Protein AF-A0A1J1C469-F1 (afdb_monomer)

Nearest PDB structures (foldseek):
  5d0b-assembly2_B  TM=7.540E-01  e=5.804E-02  Bacillus subtilis subsp. subtilis str. 168
  5t8y-assembly2_B  TM=7.401E-01  e=1.536E-01  Bacillus subtilis subsp. subtilis str. 168
  7cun-assembly1_G  TM=7.150E-01  e=1.076E+00  Homo sapiens
  8rbz-assembly1_g  TM=7.100E-01  e=1.540E+00  Homo sapiens
  7t3u-assembly1_D  TM=3.433E-01  e=5.003E+00  Homo sapiens

Secondary structure (DSSP, 8-state):
----------PPP-HHHHHHHHHHHHTSS-HHHHHHHHHHHHHHGGG---GGGHHHHHHHHHH---HHHHHHHHHHHHHHT-HHHHHHHHHHGGG---HHHHHHHHHHHHHTTPPPTT-

Foldseek 3Di:
DDDPPPPVPPPDPPQAVVLVVLLVQLPDPDPVSVLVSLVVCLVCLVPHPNLSNLVSLLVQLVPDPDPVSVLSSLSSNLSSLDPVSLVVLLVCLVVDPPPVSSVSSCVSCVVSVHDRPPD

pLDDT: mean 88.48, std 14.54, range [36.03, 97.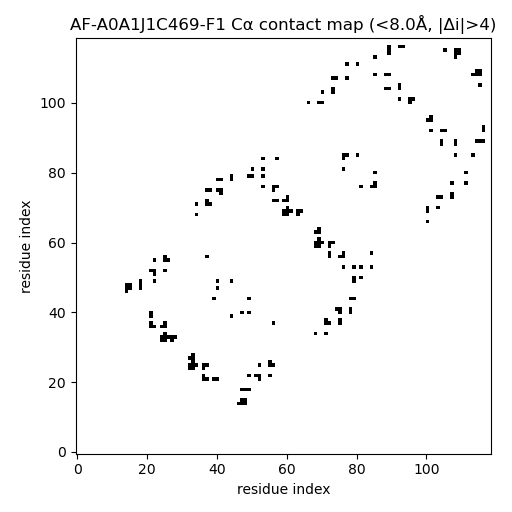94]

Organism: NCBI:txid880073

Solvent-accessible surface area (backbone atoms only — not comparable to full-atom values): 6975 Å² total; per-residue (Å²): 138,84,83,79,78,80,72,80,71,79,71,71,82,60,41,67,63,50,35,54,51,35,42,54,33,40,70,43,90,46,63,69,46,27,53,53,30,44,53,50,45,60,75,42,39,96,70,39,79,49,75,83,34,50,63,46,39,50,48,44,37,72,67,46,87,48,67,68,58,23,50,50,25,51,56,31,49,52,63,63,61,46,70,67,61,50,52,49,48,53,69,44,45,84,74,49,79,52,68,68,60,34,52,50,50,45,51,48,35,48,76,73,72,42,82,56,87,94,114

Sequence (119 aa):
MFAFGFAGDRARPNWDSFGKQLVIALNTPNTGLQVSAM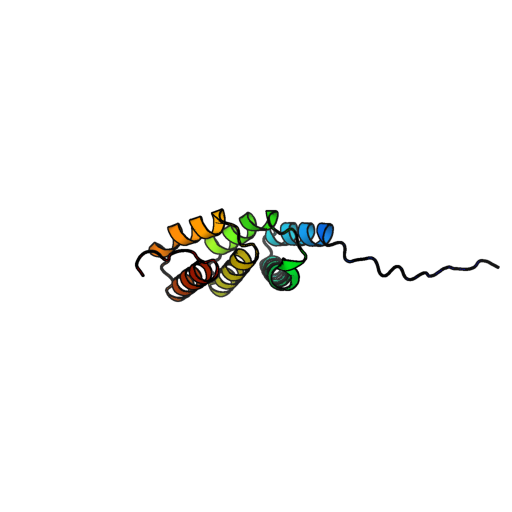QRIIQYADSLDIYGARYAVMDIFLKSENAHIRRLALVTLNKINSRFDLGYLQLHYPYEKDTMIKKHIAAVLLDAGWNVPGQ

Mean predicted aligned error: 6.61 Å

Structure (mmCIF, N/CA/C/O backbone):
data_AF-A0A1J1C469-F1
#
_entry.id   AF-A0A1J1C469-F1
#
loop_
_atom_site.group_PDB
_atom_site.id
_atom_site.type_symbol
_atom_site.label_atom_id
_atom_site.label_alt_id
_atom_site.label_comp_id
_atom_site.label_asym_id
_atom_site.label_entity_id
_atom_site.label_seq_id
_atom_site.pdbx_PDB_ins_code
_atom_site.Cartn_x
_atom_site.Cartn_y
_atom_site.Cartn_z
_atom_site.occupancy
_atom_site.B_iso_or_equiv
_atom_site.auth_seq_id
_atom_site.auth_comp_id
_atom_site.auth_asym_id
_atom_site.auth_atom_id
_atom_site.pdbx_PDB_model_num
ATOM 1 N N . MET A 1 1 ? 22.762 -4.080 -53.225 1.00 36.03 1 MET A N 1
ATOM 2 C CA . MET A 1 1 ? 21.399 -4.381 -52.742 1.00 36.03 1 MET A CA 1
ATOM 3 C C . MET A 1 1 ? 21.514 -4.630 -51.244 1.00 36.03 1 MET A C 1
ATOM 5 O O . MET A 1 1 ? 21.983 -5.688 -50.854 1.00 36.03 1 MET A O 1
ATOM 9 N N . PHE A 1 2 ? 21.252 -3.616 -50.417 1.00 37.94 2 PHE A N 1
ATOM 10 C CA . PHE A 1 2 ? 21.351 -3.733 -48.959 1.00 37.94 2 PHE A CA 1
ATOM 11 C C . PHE A 1 2 ? 19.994 -4.182 -48.419 1.00 37.94 2 PHE A C 1
ATOM 13 O O . PHE A 1 2 ? 19.009 -3.455 -48.536 1.00 37.94 2 PHE A O 1
ATOM 20 N N . ALA A 1 3 ? 19.931 -5.398 -47.883 1.00 41.84 3 ALA A N 1
ATOM 21 C CA . ALA A 1 3 ? 18.749 -5.889 -47.195 1.00 41.84 3 ALA A CA 1
ATOM 22 C C . ALA A 1 3 ? 18.673 -5.222 -45.813 1.00 41.84 3 ALA A C 1
ATOM 24 O O . ALA A 1 3 ? 19.412 -5.580 -44.898 1.00 41.84 3 ALA A O 1
ATOM 25 N N . PHE A 1 4 ? 17.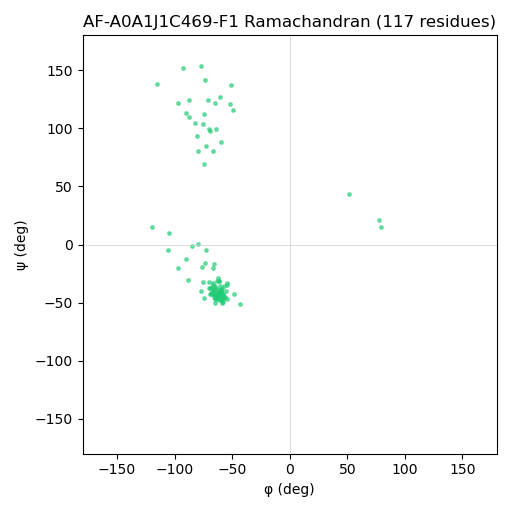787 -4.236 -45.671 1.00 48.12 4 PHE A N 1
ATOM 26 C CA . PHE A 1 4 ? 17.344 -3.747 -44.369 1.00 48.12 4 PHE A CA 1
ATOM 27 C C . PHE A 1 4 ? 16.496 -4.837 -43.711 1.00 48.12 4 PHE A C 1
ATOM 29 O O . PHE A 1 4 ? 15.311 -4.989 -44.003 1.00 48.12 4 PHE A O 1
ATOM 36 N N . GLY A 1 5 ? 17.112 -5.613 -42.824 1.00 38.94 5 GLY A N 1
ATOM 37 C CA . GLY A 1 5 ? 16.390 -6.473 -41.901 1.00 38.94 5 GLY A CA 1
ATOM 38 C C . GLY A 1 5 ? 15.729 -5.626 -40.818 1.00 38.94 5 GLY A C 1
ATOM 39 O O . GLY A 1 5 ? 16.281 -5.486 -39.734 1.00 38.94 5 GLY A O 1
ATOM 40 N N . PHE A 1 6 ? 14.538 -5.084 -41.081 1.00 51.06 6 PHE A N 1
ATOM 41 C CA . PHE A 1 6 ? 13.617 -4.694 -40.011 1.00 51.06 6 PHE A CA 1
ATOM 42 C C . PHE A 1 6 ? 13.003 -5.967 -39.421 1.00 51.06 6 PHE A C 1
ATOM 44 O O . PHE A 1 6 ? 11.826 -6.272 -39.608 1.00 51.06 6 PHE A O 1
ATOM 51 N N . ALA A 1 7 ? 13.827 -6.746 -38.722 1.00 47.44 7 ALA A N 1
ATOM 52 C CA . ALA A 1 7 ? 13.314 -7.692 -37.753 1.00 47.44 7 ALA A CA 1
ATOM 53 C C . ALA A 1 7 ? 12.788 -6.844 -36.595 1.00 47.44 7 ALA A C 1
ATOM 55 O O . ALA A 1 7 ? 13.556 -6.313 -35.797 1.00 47.44 7 ALA A O 1
ATOM 56 N N . GLY A 1 8 ? 11.470 -6.642 -36.579 1.00 48.38 8 GLY A N 1
ATOM 57 C CA . GLY A 1 8 ? 10.753 -6.086 -35.445 1.00 48.38 8 GLY A CA 1
ATOM 58 C C . GLY A 1 8 ? 10.971 -6.991 -34.245 1.00 48.38 8 GLY A C 1
ATOM 59 O O . GLY A 1 8 ? 10.201 -7.921 -34.007 1.00 48.38 8 GLY A O 1
ATOM 60 N N . ASP A 1 9 ? 12.044 -6.721 -33.515 1.00 46.56 9 ASP A N 1
ATOM 61 C CA . ASP A 1 9 ? 12.277 -7.269 -32.200 1.00 46.56 9 ASP A CA 1
ATOM 62 C C . ASP A 1 9 ? 11.154 -6.695 -31.336 1.00 46.56 9 ASP A C 1
ATOM 64 O O . ASP A 1 9 ? 11.159 -5.517 -30.967 1.00 46.56 9 ASP A O 1
ATOM 68 N N . ARG A 1 10 ? 10.097 -7.481 -31.099 1.00 57.44 10 ARG A N 1
ATOM 69 C CA . ARG A 1 10 ? 9.123 -7.163 -30.052 1.00 57.44 10 ARG A CA 1
ATOM 70 C C . ARG A 1 10 ? 9.889 -7.311 -28.748 1.00 57.44 10 ARG A C 1
ATOM 72 O O . ARG A 1 10 ? 9.852 -8.376 -28.133 1.00 57.44 10 ARG A O 1
ATOM 79 N N . ALA A 1 11 ? 10.654 -6.275 -28.406 1.00 62.25 11 ALA A N 1
ATOM 80 C CA . ALA A 1 11 ? 11.505 -6.235 -27.238 1.00 62.25 11 ALA A CA 1
ATOM 81 C C . ALA A 1 11 ? 10.650 -6.679 -26.057 1.00 62.25 11 ALA A C 1
ATOM 83 O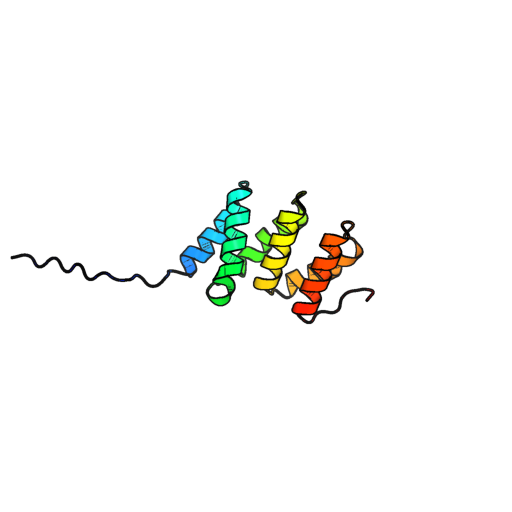 O . ALA A 1 11 ? 9.618 -6.070 -25.757 1.00 62.25 11 ALA A O 1
ATOM 84 N N . ARG A 1 12 ? 11.023 -7.812 -25.454 1.00 66.50 12 ARG A N 1
ATOM 85 C CA . ARG A 1 12 ? 10.326 -8.324 -24.276 1.00 66.50 12 ARG A CA 1
ATOM 86 C C . ARG A 1 12 ? 10.240 -7.180 -23.262 1.00 66.50 12 ARG A C 1
ATOM 88 O O . ARG A 1 12 ? 11.230 -6.457 -23.118 1.00 66.50 12 ARG A O 1
ATOM 95 N N . PRO A 1 13 ? 9.095 -6.987 -22.586 1.00 74.31 13 PRO A N 1
ATOM 96 C CA . PRO A 1 13 ? 8.965 -5.914 -21.615 1.00 74.31 13 PRO A CA 1
ATOM 97 C C . PRO A 1 13 ? 10.121 -5.976 -20.613 1.00 74.31 13 PRO A C 1
ATOM 99 O O . PRO A 1 13 ? 10.330 -6.996 -19.954 1.00 74.31 13 PRO A O 1
ATOM 102 N N . ASN A 1 14 ? 10.908 -4.901 -20.536 1.00 87.00 14 ASN A N 1
ATOM 103 C CA . ASN A 1 14 ? 11.993 -4.794 -19.569 1.00 87.00 14 ASN A CA 1
ATOM 104 C C . ASN A 1 14 ? 11.396 -4.414 -18.209 1.00 87.00 14 ASN A C 1
ATOM 106 O O . ASN A 1 14 ? 11.360 -3.242 -17.825 1.00 87.00 14 ASN A O 1
ATOM 110 N N . TRP A 1 15 ? 10.875 -5.426 -17.515 1.00 88.44 15 TRP A N 1
ATOM 111 C CA . TRP A 1 15 ? 10.184 -5.277 -16.236 1.00 88.44 15 TRP A CA 1
ATOM 112 C C . TRP A 1 15 ? 11.074 -4.700 -15.133 1.00 88.44 15 TRP A C 1
ATOM 114 O O . TRP A 1 15 ? 10.582 -3.935 -14.309 1.00 88.44 15 TRP A O 1
ATOM 124 N N . ASP A 1 16 ? 12.380 -4.979 -15.160 1.00 87.50 16 ASP A N 1
ATOM 125 C CA . ASP A 1 16 ? 13.348 -4.415 -14.212 1.00 87.50 16 ASP A CA 1
ATOM 126 C C . ASP A 1 16 ? 13.475 -2.892 -14.378 1.00 87.50 16 ASP A C 1
ATOM 128 O O . ASP A 1 16 ? 13.314 -2.125 -13.426 1.00 87.50 16 ASP A O 1
ATOM 132 N N . SER A 1 17 ? 13.689 -2.424 -15.611 1.00 88.94 17 SER A N 1
ATOM 133 C CA . SER A 1 17 ? 13.773 -0.982 -15.882 1.00 88.94 17 SER A CA 1
ATOM 134 C C . SER A 1 17 ? 12.452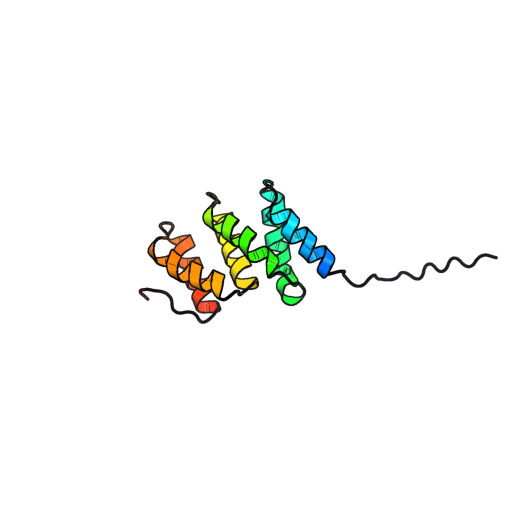 -0.271 -15.606 1.00 88.94 17 SER A C 1
ATOM 136 O O . SER A 1 17 ? 12.449 0.843 -15.082 1.00 88.94 17 SER A O 1
ATOM 138 N N . PHE A 1 18 ? 11.328 -0.920 -15.913 1.00 90.56 18 PHE A N 1
ATOM 139 C CA . PHE A 1 18 ? 10.008 -0.383 -15.607 1.00 90.56 18 PHE A CA 1
ATOM 140 C C . PHE A 1 18 ? 9.782 -0.270 -14.091 1.00 90.56 18 PHE A C 1
ATOM 142 O O . PHE A 1 18 ? 9.413 0.802 -13.617 1.00 90.56 18 PHE A O 1
ATOM 149 N N . GLY A 1 19 ? 10.094 -1.311 -13.313 1.00 89.50 19 GLY A N 1
ATOM 150 C CA . GLY A 1 19 ? 10.012 -1.286 -11.849 1.00 89.50 19 GLY A CA 1
ATOM 151 C C . GLY A 1 19 ? 10.849 -0.163 -11.229 1.00 89.50 19 GLY A C 1
ATOM 152 O O . GLY A 1 19 ? 10.342 0.614 -10.418 1.00 89.50 19 GLY A O 1
ATOM 153 N N . LYS A 1 20 ? 12.096 0.015 -11.687 1.00 91.00 20 LYS A N 1
ATOM 154 C CA . LYS A 1 20 ? 12.971 1.121 -11.251 1.00 91.00 20 LYS A CA 1
ATOM 155 C C . LYS A 1 20 ? 12.353 2.494 -11.517 1.00 91.00 20 LYS A C 1
ATOM 157 O O . LYS A 1 20 ? 12.388 3.359 -10.644 1.00 91.00 20 LYS A O 1
ATOM 162 N N . GLN A 1 21 ? 11.750 2.695 -12.688 1.00 92.06 21 GLN A N 1
ATOM 163 C CA . GLN A 1 21 ? 11.073 3.955 -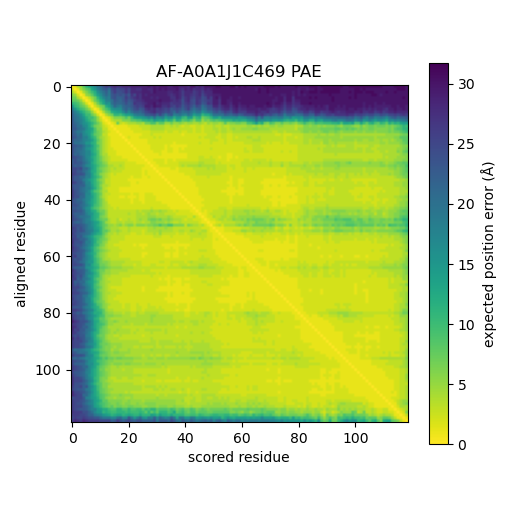13.017 1.00 92.06 21 GLN A CA 1
ATOM 164 C C . GLN A 1 21 ? 9.850 4.211 -12.130 1.00 92.06 21 GLN A C 1
ATOM 166 O O . GLN A 1 21 ? 9.615 5.356 -11.748 1.00 92.06 21 GLN A O 1
ATOM 171 N N . LEU A 1 22 ? 9.105 3.169 -11.747 1.00 94.00 22 LEU A N 1
ATOM 172 C CA . LEU A 1 22 ? 7.993 3.308 -10.803 1.00 94.00 22 LEU A CA 1
ATOM 173 C C . LEU A 1 22 ? 8.483 3.743 -9.419 1.00 94.00 22 LEU A C 1
ATOM 175 O O . LEU A 1 22 ? 7.900 4.650 -8.828 1.00 94.00 22 LEU A O 1
ATOM 179 N N . VAL A 1 23 ? 9.582 3.163 -8.925 1.00 93.19 23 VAL A N 1
ATOM 180 C CA . VAL A 1 23 ? 10.198 3.585 -7.654 1.00 93.19 23 VAL A CA 1
ATOM 181 C C . VAL A 1 23 ? 10.638 5.047 -7.729 1.00 93.19 23 VAL A C 1
ATOM 183 O O . VAL A 1 23 ? 10.351 5.818 -6.815 1.00 93.19 23 VAL A O 1
ATOM 186 N N . ILE A 1 24 ? 11.279 5.461 -8.825 1.00 93.50 24 ILE A N 1
ATOM 187 C CA . ILE A 1 24 ? 11.667 6.863 -9.033 1.00 93.50 24 ILE A CA 1
ATOM 188 C C . ILE A 1 24 ? 10.429 7.769 -9.005 1.00 93.50 24 ILE A C 1
ATOM 190 O O . ILE A 1 24 ? 10.423 8.759 -8.278 1.00 93.50 24 ILE A O 1
ATOM 194 N N . ALA A 1 25 ? 9.365 7.412 -9.732 1.00 95.50 25 ALA A N 1
ATOM 195 C CA . ALA A 1 25 ? 8.129 8.190 -9.799 1.00 95.50 25 ALA A CA 1
ATOM 196 C C . ALA A 1 25 ? 7.456 8.364 -8.425 1.00 95.50 25 ALA A C 1
ATOM 198 O O . ALA A 1 25 ? 7.005 9.464 -8.099 1.00 95.50 25 ALA A O 1
ATOM 199 N N . LEU A 1 26 ? 7.438 7.312 -7.598 1.00 96.12 26 LEU A N 1
ATOM 200 C CA . LEU A 1 26 ? 6.882 7.355 -6.240 1.00 96.12 26 LEU A CA 1
ATOM 201 C C . LEU A 1 26 ? 7.632 8.318 -5.310 1.00 96.12 26 LEU A C 1
ATOM 203 O O . LEU A 1 26 ? 7.021 8.921 -4.431 1.00 96.12 26 LEU A O 1
ATOM 207 N N . ASN A 1 27 ? 8.937 8.490 -5.517 1.00 94.00 27 ASN A N 1
ATOM 208 C CA . ASN A 1 27 ? 9.771 9.387 -4.714 1.00 94.00 27 ASN A CA 1
ATOM 209 C C . ASN A 1 27 ? 9.738 10.849 -5.193 1.00 94.00 27 ASN A C 1
ATOM 211 O O . ASN A 1 27 ? 10.372 11.711 -4.588 1.00 94.00 27 ASN A O 1
ATOM 215 N N . THR A 1 28 ? 9.013 11.157 -6.271 1.00 94.44 28 THR A N 1
ATOM 216 C CA . THR A 1 28 ? 8.840 12.547 -6.713 1.00 94.44 28 THR A CA 1
ATOM 217 C C . THR A 1 28 ? 7.813 13.279 -5.844 1.00 94.44 28 THR A C 1
ATOM 219 O O . THR A 1 28 ? 6.881 12.652 -5.344 1.00 94.44 28 THR A O 1
ATOM 222 N N . PRO A 1 29 ? 7.890 14.617 -5.717 1.00 92.25 29 PRO A N 1
ATOM 223 C CA . PRO A 1 29 ? 6.838 15.401 -5.065 1.00 92.25 29 PRO A CA 1
ATOM 224 C C . PRO A 1 29 ? 5.561 15.519 -5.919 1.00 92.25 29 PRO A C 1
ATOM 226 O O . PRO A 1 29 ? 4.575 16.112 -5.485 1.00 92.25 29 PRO A O 1
ATOM 229 N N . ASN A 1 30 ? 5.562 15.001 -7.153 1.00 96.12 30 ASN A N 1
ATOM 230 C CA . ASN A 1 30 ? 4.424 15.103 -8.053 1.00 96.12 30 ASN A CA 1
ATOM 231 C C . ASN A 1 30 ? 3.394 14.013 -7.731 1.00 96.12 30 ASN A C 1
ATOM 233 O O . ASN A 1 30 ? 3.539 12.854 -8.120 1.00 96.12 30 ASN A O 1
ATOM 237 N N . THR A 1 31 ? 2.302 14.416 -7.088 1.00 95.19 31 THR A N 1
ATOM 238 C CA . THR A 1 31 ? 1.211 13.517 -6.703 1.00 95.19 31 THR A CA 1
ATOM 239 C C . THR A 1 31 ? 0.602 12.759 -7.885 1.00 95.19 31 THR A C 1
ATOM 241 O O . THR A 1 31 ? 0.247 11.591 -7.748 1.00 95.19 31 THR A O 1
ATOM 244 N N . GLY A 1 32 ? 0.509 13.374 -9.067 1.00 96.69 32 GLY A N 1
ATOM 245 C CA . GLY A 1 32 ? 0.000 12.706 -10.268 1.00 96.69 32 GLY A CA 1
ATOM 246 C C . GLY A 1 32 ? 0.896 11.549 -10.722 1.00 96.69 32 GLY A C 1
ATOM 247 O O . GLY A 1 32 ? 0.392 10.484 -11.090 1.00 96.69 32 GLY A O 1
ATOM 248 N N . LEU A 1 33 ? 2.220 11.725 -10.637 1.00 96.38 33 LEU A N 1
ATOM 249 C CA . LEU A 1 33 ? 3.188 10.663 -10.927 1.00 96.38 33 LEU A CA 1
ATOM 250 C C . LEU A 1 33 ? 3.124 9.551 -9.882 1.00 96.38 33 LEU A C 1
ATOM 252 O O . LEU A 1 33 ? 3.107 8.380 -10.253 1.00 96.38 33 LEU A O 1
ATOM 256 N N . GLN A 1 34 ? 3.013 9.901 -8.600 1.00 97.75 34 GLN A N 1
ATOM 257 C CA . GLN A 1 34 ? 2.860 8.926 -7.517 1.00 97.75 34 GLN A CA 1
ATOM 258 C C . GLN A 1 34 ? 1.598 8.071 -7.696 1.0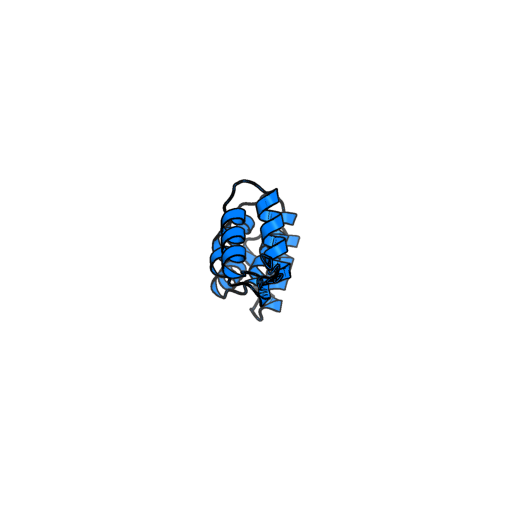0 97.75 34 GLN A C 1
ATOM 260 O O . GLN A 1 34 ? 1.660 6.844 -7.627 1.00 97.75 34 GLN A O 1
ATOM 265 N N . VAL A 1 35 ? 0.456 8.705 -7.981 1.00 97.81 35 VAL A N 1
ATOM 266 C CA . VAL A 1 35 ? -0.823 8.019 -8.228 1.00 97.81 35 VAL A CA 1
ATOM 267 C C . VAL A 1 35 ? -0.723 7.096 -9.438 1.00 97.81 35 VAL A C 1
ATOM 269 O O . VAL A 1 35 ? -1.095 5.925 -9.348 1.00 97.81 35 VAL A O 1
ATOM 272 N N . SER A 1 36 ? -0.175 7.593 -10.548 1.00 97.75 36 SER A N 1
ATOM 273 C CA . SER A 1 36 ? 0.014 6.790 -11.759 1.00 97.75 36 SER A CA 1
ATOM 274 C C . SER A 1 36 ? 0.937 5.597 -11.497 1.00 97.75 36 SER A C 1
ATOM 276 O O . SER A 1 36 ? 0.651 4.488 -11.942 1.00 97.75 36 SER A O 1
ATOM 278 N N . ALA A 1 37 ? 2.014 5.792 -10.732 1.00 97.06 37 ALA A N 1
ATOM 279 C CA . ALA A 1 37 ? 2.940 4.723 -10.381 1.00 97.06 37 ALA A CA 1
ATOM 280 C C . ALA A 1 37 ? 2.264 3.642 -9.525 1.00 97.06 37 ALA A C 1
ATOM 282 O O . ALA A 1 37 ? 2.354 2.465 -9.863 1.00 97.06 37 ALA A O 1
ATOM 283 N N . MET A 1 38 ? 1.514 4.023 -8.485 1.00 97.94 38 MET A N 1
ATOM 284 C CA . MET A 1 38 ? 0.747 3.077 -7.661 1.00 97.94 38 MET A CA 1
ATOM 285 C C . MET A 1 38 ? -0.264 2.270 -8.486 1.00 97.94 38 MET A C 1
ATOM 287 O O . MET A 1 38 ? -0.349 1.052 -8.343 1.00 97.94 38 MET A O 1
ATOM 291 N N . GLN A 1 39 ? -0.984 2.911 -9.411 1.00 97.62 39 GLN A N 1
ATOM 292 C CA . GLN A 1 39 ? -1.912 2.214 -10.310 1.00 97.62 39 GLN A CA 1
ATOM 293 C C . GLN A 1 39 ? -1.200 1.185 -11.199 1.00 97.62 39 GLN A C 1
ATOM 295 O O . GLN A 1 39 ? -1.703 0.077 -11.377 1.00 97.62 39 GLN A O 1
ATOM 300 N N . ARG A 1 40 ? -0.019 1.524 -11.733 1.00 96.50 40 ARG A N 1
ATOM 301 C CA . ARG A 1 40 ? 0.797 0.596 -12.533 1.00 96.50 40 ARG A CA 1
ATOM 302 C C . ARG A 1 40 ? 1.326 -0.565 -11.702 1.00 96.50 40 ARG A C 1
ATOM 304 O O . ARG A 1 40 ? 1.310 -1.689 -12.192 1.00 96.50 40 ARG A O 1
ATOM 311 N N . ILE A 1 41 ? 1.734 -0.314 -10.459 1.00 95.62 41 ILE A N 1
ATOM 312 C CA . ILE A 1 41 ? 2.123 -1.375 -9.525 1.00 95.62 41 ILE A CA 1
ATOM 313 C C . ILE A 1 41 ? 0.952 -2.332 -9.312 1.00 95.62 41 ILE A C 1
ATOM 315 O O . ILE A 1 41 ? 1.118 -3.530 -9.489 1.00 95.62 41 ILE A O 1
ATOM 319 N N . ILE A 1 42 ? -0.244 -1.820 -9.008 1.00 95.19 42 ILE A N 1
ATOM 320 C CA . ILE A 1 42 ? -1.430 -2.664 -8.802 1.00 95.19 42 ILE A CA 1
ATOM 321 C C . ILE A 1 42 ? -1.757 -3.484 -10.055 1.00 95.19 42 ILE A C 1
ATOM 323 O O . ILE A 1 42 ? -2.106 -4.657 -9.941 1.00 95.19 42 ILE A O 1
ATOM 327 N N . GLN A 1 43 ? -1.645 -2.872 -11.236 1.00 95.25 43 GLN A N 1
ATOM 328 C CA . GLN A 1 43 ? -1.962 -3.508 -12.513 1.00 95.25 43 GLN A CA 1
ATOM 329 C C . GLN A 1 43 ? -0.988 -4.638 -12.878 1.00 95.25 43 GLN A C 1
ATOM 331 O O . GLN A 1 43 ? -1.412 -5.626 -13.471 1.00 95.25 43 GLN A O 1
ATOM 336 N N . TYR A 1 44 ? 0.299 -4.483 -12.560 1.00 94.19 44 TYR A N 1
ATOM 337 C CA . TYR A 1 44 ? 1.363 -5.374 -13.035 1.00 94.19 44 TYR A CA 1
ATOM 338 C C . TYR A 1 44 ? 2.125 -6.082 -11.910 1.00 94.19 44 TYR A C 1
ATOM 340 O O . TYR A 1 44 ? 3.196 -6.620 -12.173 1.00 94.19 44 TYR A O 1
ATOM 348 N N . ALA A 1 45 ? 1.602 -6.095 -10.680 1.00 89.81 45 ALA A N 1
ATOM 349 C CA . ALA A 1 45 ? 2.306 -6.587 -9.491 1.00 89.81 45 ALA A CA 1
ATOM 350 C C . ALA A 1 45 ? 2.964 -7.962 -9.700 1.00 89.81 45 ALA A C 1
ATOM 352 O O . ALA A 1 45 ? 4.132 -8.129 -9.367 1.00 89.81 45 ALA A O 1
ATOM 353 N N . ASP A 1 46 ? 2.265 -8.897 -10.349 1.00 89.19 46 ASP A N 1
ATOM 354 C CA . ASP A 1 46 ? 2.739 -10.271 -10.577 1.00 89.19 46 ASP A CA 1
ATOM 355 C C . ASP A 1 46 ? 3.968 -10.361 -11.503 1.00 89.19 46 ASP A C 1
ATOM 357 O O . ASP A 1 46 ? 4.638 -11.389 -11.560 1.00 89.19 46 ASP A O 1
ATOM 361 N N . SER A 1 47 ? 4.257 -9.301 -12.264 1.00 88.06 47 SER A N 1
ATOM 362 C CA . SER A 1 47 ? 5.379 -9.229 -13.211 1.00 88.06 47 SER A CA 1
ATOM 363 C C . SER A 1 47 ? 6.534 -8.350 -12.725 1.00 88.06 47 SER A C 1
ATOM 365 O O . SER A 1 47 ? 7.547 -8.258 -13.419 1.00 88.06 47 SER A O 1
ATOM 367 N N . LEU A 1 48 ? 6.396 -7.675 -11.579 1.00 86.38 48 LEU A N 1
ATOM 368 C CA . LEU A 1 48 ? 7.364 -6.684 -11.111 1.00 86.38 48 LEU A CA 1
ATOM 369 C C . LEU A 1 48 ? 8.059 -7.113 -9.822 1.00 86.38 48 LEU A C 1
ATOM 371 O O . LEU A 1 48 ? 7.413 -7.520 -8.861 1.00 86.38 48 LEU A O 1
ATOM 375 N N . ASP A 1 49 ? 9.368 -6.873 -9.749 1.00 85.19 49 ASP A N 1
ATOM 376 C CA . ASP A 1 49 ? 10.047 -6.763 -8.459 1.00 85.19 49 ASP A CA 1
ATOM 377 C C . ASP A 1 49 ? 9.821 -5.354 -7.889 1.00 85.19 49 ASP A C 1
ATOM 379 O O . ASP A 1 49 ? 10.504 -4.385 -8.223 1.00 85.19 49 ASP A O 1
ATOM 383 N N . ILE A 1 50 ? 8.778 -5.235 -7.069 1.00 84.19 50 ILE A N 1
ATOM 384 C CA . ILE A 1 50 ? 8.315 -3.980 -6.453 1.00 84.19 50 ILE A CA 1
ATOM 385 C C . ILE A 1 50 ? 8.674 -3.885 -4.975 1.00 84.19 50 ILE A C 1
ATOM 387 O O . ILE A 1 50 ? 8.221 -2.961 -4.296 1.00 84.19 50 ILE A O 1
ATOM 391 N N . TYR A 1 51 ? 9.507 -4.792 -4.455 1.00 87.00 51 TYR A N 1
ATOM 392 C CA . TYR A 1 51 ? 9.836 -4.783 -3.032 1.00 87.00 51 TYR A CA 1
ATOM 393 C C . TYR A 1 51 ? 10.504 -3.467 -2.612 1.00 87.00 51 TYR A C 1
ATOM 395 O O . TYR A 1 51 ? 10.206 -2.937 -1.545 1.00 87.00 51 TYR A O 1
ATOM 403 N N . GLY A 1 52 ? 11.325 -2.867 -3.481 1.00 86.00 52 GLY A N 1
ATOM 404 C CA . GLY A 1 52 ? 11.945 -1.559 -3.238 1.00 86.00 52 GLY A CA 1
ATOM 405 C C . GLY A 1 52 ? 10.965 -0.376 -3.179 1.00 86.00 52 GLY A C 1
ATOM 406 O O . GLY A 1 52 ? 11.290 0.656 -2.596 1.00 86.00 52 GLY A O 1
ATOM 407 N N . ALA A 1 53 ? 9.753 -0.509 -3.730 1.00 90.38 53 ALA A N 1
ATOM 408 C CA . ALA A 1 53 ? 8.750 0.559 -3.740 1.00 90.38 53 ALA A CA 1
ATOM 409 C C . ALA A 1 53 ? 8.048 0.742 -2.384 1.00 90.38 53 ALA A C 1
ATOM 411 O O . ALA A 1 53 ? 7.470 1.800 -2.125 1.00 90.38 53 ALA A O 1
ATOM 412 N N . ARG A 1 54 ? 8.102 -0.267 -1.505 1.00 93.56 54 ARG A N 1
ATOM 413 C CA . ARG A 1 54 ? 7.302 -0.326 -0.273 1.00 93.56 54 ARG A CA 1
ATOM 414 C C . ARG A 1 54 ? 7.455 0.880 0.645 1.00 93.56 54 ARG A C 1
ATOM 416 O O . ARG A 1 54 ? 6.463 1.367 1.175 1.00 93.56 54 ARG A O 1
ATOM 423 N N . TYR A 1 55 ? 8.676 1.393 0.798 1.00 94.44 55 TYR A N 1
ATOM 424 C CA . TYR A 1 55 ? 8.944 2.510 1.702 1.00 94.44 55 TYR A CA 1
ATOM 425 C C . TYR A 1 55 ? 8.312 3.800 1.188 1.00 94.44 55 TYR A C 1
ATOM 427 O O . TYR A 1 55 ? 7.693 4.519 1.964 1.00 94.44 55 TYR A O 1
ATOM 435 N N . ALA A 1 56 ? 8.391 4.051 -0.122 1.00 95.56 56 ALA A N 1
ATOM 436 C CA . ALA A 1 56 ? 7.763 5.218 -0.730 1.00 95.56 56 ALA A CA 1
ATOM 437 C C . ALA A 1 56 ? 6.230 5.133 -0.649 1.00 95.56 56 ALA A C 1
ATOM 439 O O . ALA A 1 56 ? 5.570 6.114 -0.321 1.00 95.56 56 ALA A O 1
ATOM 440 N N . VAL A 1 57 ? 5.653 3.948 -0.878 1.00 97.00 57 VAL A N 1
ATOM 441 C CA . VAL A 1 57 ? 4.200 3.746 -0.754 1.00 97.00 57 VAL A CA 1
ATOM 442 C C . VAL A 1 57 ? 3.733 3.909 0.699 1.00 97.00 57 VAL A C 1
ATOM 444 O O . VAL A 1 57 ? 2.717 4.561 0.940 1.00 97.00 57 VAL A O 1
ATOM 447 N N . MET A 1 58 ? 4.475 3.370 1.672 1.00 96.62 58 MET A N 1
ATOM 448 C CA . MET A 1 58 ? 4.175 3.557 3.096 1.00 96.62 58 MET A CA 1
ATOM 449 C C . MET A 1 58 ? 4.254 5.036 3.495 1.00 96.62 58 MET A C 1
ATOM 451 O O . MET A 1 58 ? 3.379 5.533 4.201 1.00 96.62 58 MET A O 1
ATOM 455 N N . ASP A 1 59 ? 5.254 5.765 2.996 1.00 95.81 59 ASP A N 1
ATOM 456 C CA . ASP A 1 59 ? 5.397 7.199 3.253 1.00 95.81 59 ASP A CA 1
ATOM 457 C C . ASP A 1 59 ? 4.202 7.999 2.712 1.00 95.81 59 ASP A C 1
ATOM 459 O O . ASP A 1 59 ? 3.636 8.836 3.418 1.00 95.81 59 ASP A O 1
ATOM 463 N N . ILE A 1 60 ? 3.745 7.677 1.495 1.00 96.88 60 ILE A N 1
ATOM 464 C CA . ILE A 1 60 ? 2.537 8.264 0.898 1.00 96.88 60 ILE A CA 1
ATOM 465 C C . ILE A 1 60 ? 1.302 7.972 1.764 1.00 96.88 60 ILE A C 1
ATOM 467 O O . ILE A 1 60 ? 0.500 8.874 2.010 1.00 96.88 60 ILE A O 1
ATOM 471 N N . PHE A 1 61 ? 1.142 6.739 2.255 1.00 97.00 61 PHE A N 1
ATOM 472 C CA . PHE A 1 61 ? 0.025 6.373 3.134 1.00 97.00 61 PHE A CA 1
ATOM 473 C C . PHE A 1 61 ? 0.003 7.190 4.439 1.00 97.00 61 PHE A C 1
ATOM 475 O O . PHE A 1 61 ? -1.074 7.593 4.894 1.00 97.00 61 PHE A O 1
ATOM 482 N N . LEU A 1 62 ? 1.176 7.427 5.028 1.00 94.50 62 LEU A N 1
ATOM 483 C CA . LEU A 1 62 ? 1.326 8.124 6.304 1.00 94.50 62 LEU A CA 1
ATOM 484 C C . LEU A 1 62 ? 1.174 9.640 6.186 1.00 94.50 62 LEU A C 1
ATOM 486 O O . LEU A 1 62 ? 0.587 10.262 7.069 1.00 94.50 62 LEU A O 1
ATOM 490 N N . LYS A 1 63 ? 1.713 10.236 5.119 1.00 94.75 63 LYS A N 1
ATOM 491 C CA . LYS A 1 63 ? 1.809 11.696 4.981 1.00 94.75 63 LYS A CA 1
ATOM 492 C C . LYS A 1 63 ? 0.689 12.323 4.164 1.00 94.75 63 LYS A C 1
ATOM 494 O O . LYS A 1 63 ? 0.485 13.529 4.259 1.00 94.75 63 LYS A O 1
ATOM 499 N N . SER A 1 64 ? -0.009 11.558 3.326 1.00 95.19 64 SER A N 1
ATOM 500 C CA . SER A 1 64 ? -1.047 12.140 2.478 1.00 95.19 64 SER A CA 1
ATOM 501 C C . SER A 1 64 ? -2.267 12.546 3.301 1.00 95.19 64 SER A C 1
ATOM 503 O O . SER A 1 64 ? -2.895 11.712 3.942 1.00 95.19 64 SER A O 1
ATOM 505 N N . GLU A 1 65 ? -2.666 13.812 3.214 1.00 93.50 65 GLU A N 1
ATOM 506 C CA . GLU A 1 65 ? -3.929 14.298 3.789 1.00 93.50 65 GLU A CA 1
ATOM 507 C C . GLU A 1 65 ? -5.152 13.844 2.972 1.00 93.50 65 GLU A C 1
ATOM 509 O O . GLU A 1 65 ? -6.288 13.875 3.443 1.00 93.50 65 GLU A O 1
ATOM 514 N N . ASN A 1 66 ? -4.937 13.384 1.734 1.00 95.19 66 ASN A N 1
ATOM 515 C CA . ASN A 1 66 ? -6.008 12.948 0.851 1.00 95.19 66 ASN A CA 1
ATOM 516 C C . ASN A 1 66 ? -6.343 11.468 1.081 1.00 95.19 66 ASN A C 1
ATOM 518 O O . ASN A 1 66 ? -5.605 10.565 0.675 1.00 95.19 66 ASN A O 1
ATOM 522 N N . ALA A 1 67 ? -7.519 11.210 1.655 1.00 94.25 67 ALA A N 1
ATOM 523 C CA . ALA A 1 67 ? -8.001 9.861 1.941 1.00 94.25 67 ALA A CA 1
ATOM 524 C C . ALA A 1 67 ? -8.022 8.934 0.708 1.00 94.25 67 ALA A C 1
ATOM 526 O O . ALA A 1 67 ? -7.757 7.739 0.841 1.00 94.25 67 ALA A O 1
ATOM 527 N N . HIS A 1 68 ? -8.284 9.442 -0.502 1.00 95.19 68 HIS A N 1
ATOM 528 C CA . HIS A 1 68 ? -8.256 8.618 -1.717 1.00 95.19 68 HIS A CA 1
ATOM 529 C C . HIS A 1 68 ? -6.848 8.113 -2.041 1.00 95.19 68 HIS A C 1
ATOM 531 O O . HIS A 1 68 ? -6.683 6.952 -2.413 1.00 95.19 68 HIS A O 1
ATOM 537 N N . ILE A 1 69 ? -5.834 8.957 -1.848 1.00 96.81 69 ILE A N 1
ATOM 538 C CA . ILE A 1 69 ? -4.431 8.591 -2.064 1.00 96.81 69 ILE A CA 1
ATOM 539 C C . ILE A 1 69 ? -3.985 7.593 -0.996 1.00 96.81 69 ILE A C 1
ATOM 541 O O . ILE A 1 69 ? -3.377 6.580 -1.334 1.00 96.81 69 ILE A O 1
ATOM 545 N N . ARG A 1 70 ? -4.363 7.808 0.271 1.00 97.19 70 ARG A N 1
ATOM 546 C CA . ARG A 1 70 ? -4.095 6.845 1.352 1.00 97.19 70 ARG A CA 1
ATOM 547 C C . ARG A 1 70 ? -4.699 5.469 1.058 1.00 97.19 70 ARG A C 1
ATOM 549 O O . ARG A 1 70 ? -4.039 4.454 1.254 1.00 97.19 70 ARG A O 1
ATOM 556 N N . ARG A 1 71 ? -5.934 5.417 0.542 1.00 96.06 71 ARG A N 1
ATOM 557 C CA . ARG A 1 71 ? -6.592 4.155 0.143 1.00 96.06 71 ARG A CA 1
ATOM 558 C C . ARG A 1 71 ? -5.869 3.480 -1.017 1.00 96.06 71 ARG A C 1
ATOM 560 O O . ARG A 1 71 ? -5.665 2.272 -0.974 1.00 96.06 71 ARG A O 1
ATOM 567 N N . LEU A 1 72 ? -5.456 4.246 -2.024 1.00 97.25 72 LEU A N 1
ATOM 568 C CA . LEU A 1 72 ? -4.670 3.716 -3.138 1.00 97.25 72 LEU A CA 1
ATOM 569 C C . LEU A 1 72 ? -3.330 3.142 -2.653 1.00 97.25 72 LEU A C 1
ATOM 571 O O . LEU A 1 72 ? -2.940 2.053 -3.075 1.00 97.25 72 LEU A O 1
ATOM 575 N N . ALA A 1 73 ? -2.669 3.826 -1.718 1.00 97.38 73 ALA A N 1
ATOM 576 C CA . ALA A 1 73 ? -1.442 3.348 -1.095 1.00 97.38 73 ALA A CA 1
ATOM 577 C C . ALA A 1 73 ? -1.668 2.044 -0.313 1.00 97.38 73 ALA A C 1
ATOM 579 O O . ALA A 1 73 ? -0.893 1.111 -0.486 1.00 97.38 73 ALA A O 1
ATOM 580 N N . LEU A 1 74 ? -2.761 1.911 0.450 1.00 96.69 74 LEU A N 1
ATOM 581 C CA . LEU A 1 74 ? -3.108 0.658 1.140 1.00 96.69 74 LEU A CA 1
ATOM 582 C C . LEU A 1 74 ? -3.279 -0.525 0.179 1.00 96.69 74 LEU A C 1
ATOM 584 O O . LEU A 1 74 ? -2.726 -1.595 0.418 1.00 96.69 74 LEU A O 1
ATOM 588 N N . VAL A 1 75 ? -4.004 -0.334 -0.926 1.00 95.31 75 VAL A N 1
ATOM 589 C CA . VAL A 1 75 ? -4.168 -1.385 -1.947 1.00 95.31 75 VAL A CA 1
ATOM 590 C C . VAL A 1 75 ? -2.821 -1.736 -2.581 1.00 95.31 75 VAL A C 1
ATOM 592 O O . VAL A 1 75 ? -2.535 -2.905 -2.832 1.00 95.31 75 VAL A O 1
ATOM 595 N N . THR A 1 76 ? -1.967 -0.736 -2.797 1.00 96.19 76 THR A N 1
ATOM 596 C CA . THR A 1 76 ? -0.618 -0.939 -3.336 1.00 96.19 76 THR A CA 1
ATOM 597 C C . THR A 1 76 ? 0.266 -1.720 -2.357 1.00 96.19 76 THR A C 1
ATOM 599 O O . THR A 1 76 ? 0.933 -2.663 -2.772 1.00 96.19 76 THR A O 1
ATOM 602 N N . LEU A 1 77 ? 0.231 -1.401 -1.056 1.00 95.81 77 LEU A N 1
ATOM 603 C CA . LEU A 1 77 ? 0.937 -2.154 -0.011 1.00 95.81 77 LEU A CA 1
ATOM 604 C C . LEU A 1 77 ? 0.460 -3.606 0.060 1.00 95.81 77 LEU A C 1
ATOM 606 O O . LEU A 1 77 ? 1.289 -4.506 0.176 1.00 95.81 77 LEU A O 1
ATOM 610 N N . ASN A 1 78 ? -0.848 -3.844 -0.078 1.00 94.44 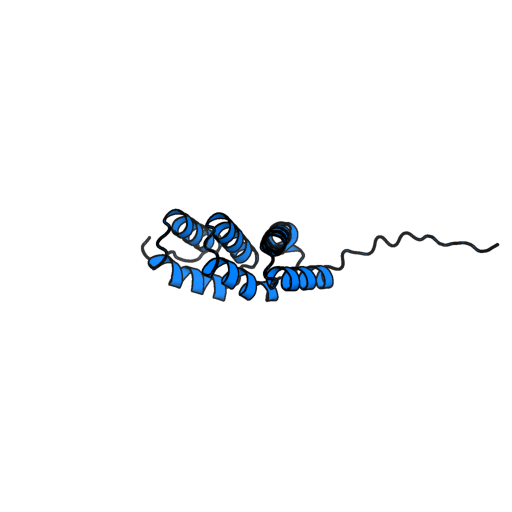78 ASN A N 1
ATOM 611 C CA . ASN A 1 78 ? -1.390 -5.200 -0.136 1.00 94.44 78 ASN A CA 1
ATOM 612 C C . ASN A 1 78 ? -0.837 -5.985 -1.336 1.00 94.44 78 ASN A C 1
ATOM 614 O O . ASN A 1 78 ? -0.458 -7.140 -1.200 1.00 94.44 78 ASN A O 1
ATOM 618 N N . LYS A 1 79 ? -0.717 -5.342 -2.506 1.00 93.06 79 LYS A N 1
ATOM 619 C CA . LYS A 1 79 ? -0.114 -5.963 -3.698 1.00 93.06 79 LYS A CA 1
ATOM 620 C C . LYS A 1 79 ? 1.379 -6.248 -3.547 1.00 93.06 79 LYS A C 1
ATOM 622 O O . LYS A 1 79 ? 1.847 -7.245 -4.081 1.00 93.06 79 LYS A O 1
ATOM 627 N N . ILE A 1 80 ? 2.111 -5.410 -2.812 1.00 92.69 80 ILE A N 1
ATOM 628 C CA . ILE A 1 80 ? 3.514 -5.678 -2.459 1.00 92.69 80 ILE A CA 1
ATOM 629 C C . ILE A 1 80 ? 3.613 -6.838 -1.447 1.00 92.69 80 ILE A C 1
ATOM 631 O O . ILE A 1 80 ? 4.585 -7.588 -1.471 1.00 92.69 80 ILE A O 1
ATOM 635 N N . ASN A 1 81 ? 2.612 -6.990 -0.572 1.00 90.81 81 ASN A N 1
ATOM 636 C CA . ASN A 1 81 ? 2.461 -8.080 0.398 1.00 90.81 81 ASN A CA 1
ATOM 637 C C . ASN A 1 81 ? 3.701 -8.325 1.282 1.00 90.81 81 ASN A C 1
ATOM 639 O O . ASN A 1 81 ? 4.145 -9.452 1.518 1.00 90.81 81 ASN A O 1
ATOM 643 N N . SER A 1 82 ? 4.302 -7.247 1.776 1.00 93.06 82 SER A N 1
ATOM 644 C CA . SER A 1 82 ? 5.464 -7.333 2.657 1.00 93.06 82 SER A CA 1
ATOM 645 C C . SER A 1 82 ? 5.021 -7.468 4.116 1.00 93.06 82 SER A C 1
ATOM 647 O O . SER A 1 82 ? 4.298 -6.624 4.651 1.00 93.06 82 SER A O 1
ATOM 649 N N . ARG A 1 83 ? 5.498 -8.523 4.795 1.00 92.50 83 ARG A N 1
ATOM 650 C CA . ARG A 1 83 ? 5.166 -8.806 6.206 1.00 92.50 83 ARG A CA 1
ATOM 651 C C . ARG A 1 83 ? 5.452 -7.633 7.140 1.00 92.50 83 ARG A C 1
ATOM 653 O O . ARG A 1 83 ? 4.721 -7.436 8.102 1.00 92.50 83 ARG A O 1
ATOM 660 N N . PHE A 1 84 ? 6.510 -6.869 6.874 1.00 92.12 84 PHE A N 1
ATOM 661 C CA . PHE A 1 84 ? 6.832 -5.699 7.688 1.00 92.12 84 PHE A CA 1
ATOM 662 C C . PHE A 1 84 ? 5.759 -4.620 7.556 1.00 92.12 84 PHE A C 1
ATOM 664 O O . PHE A 1 84 ? 5.341 -4.054 8.560 1.00 92.12 84 PHE A O 1
ATOM 671 N N . ASP A 1 85 ? 5.315 -4.335 6.331 1.00 93.44 85 ASP A N 1
ATOM 672 C CA . ASP A 1 85 ? 4.353 -3.261 6.088 1.00 93.44 85 ASP A CA 1
ATOM 673 C C . ASP A 1 85 ? 2.986 -3.640 6.667 1.00 93.44 85 ASP A C 1
ATOM 675 O O . ASP A 1 85 ? 2.336 -2.812 7.297 1.00 93.44 85 ASP A O 1
ATOM 679 N N . LEU A 1 86 ? 2.600 -4.915 6.564 1.00 94.56 86 LEU A N 1
ATOM 680 C CA . LEU A 1 86 ? 1.405 -5.453 7.218 1.00 94.56 86 LEU A CA 1
ATOM 681 C C . LEU A 1 86 ? 1.505 -5.390 8.749 1.00 94.56 86 LEU A C 1
ATOM 683 O O . LEU A 1 86 ? 0.568 -4.938 9.402 1.00 94.56 86 LEU A O 1
ATOM 687 N N . GLY A 1 87 ? 2.652 -5.756 9.328 1.00 94.31 87 GLY A N 1
ATOM 688 C CA . GLY A 1 87 ? 2.891 -5.605 10.765 1.00 94.31 87 GLY A CA 1
ATOM 689 C C . GLY A 1 87 ? 2.789 -4.146 11.222 1.00 94.31 87 GLY A C 1
ATOM 690 O O . GLY A 1 87 ? 2.185 -3.853 12.251 1.00 94.31 87 GLY A O 1
ATOM 691 N N . TYR A 1 88 ? 3.299 -3.210 10.421 1.00 94.25 88 TYR A N 1
ATOM 692 C CA . TYR A 1 88 ? 3.143 -1.784 10.690 1.00 94.25 88 TYR A CA 1
ATOM 693 C C . TYR A 1 88 ? 1.672 -1.348 10.622 1.00 94.25 88 TYR A C 1
ATOM 695 O O . TYR A 1 88 ? 1.192 -0.669 11.527 1.00 94.25 88 TYR A O 1
ATOM 703 N N . LEU A 1 89 ? 0.928 -1.768 9.593 1.00 95.12 89 LEU A N 1
ATOM 704 C CA . LEU A 1 89 ? -0.503 -1.476 9.469 1.00 95.12 89 LEU A CA 1
ATOM 705 C C . LEU A 1 89 ? -1.310 -2.028 10.654 1.00 95.12 89 LEU A C 1
ATOM 707 O O . LEU A 1 89 ? -2.215 -1.352 11.143 1.00 95.12 89 LEU A O 1
ATOM 711 N N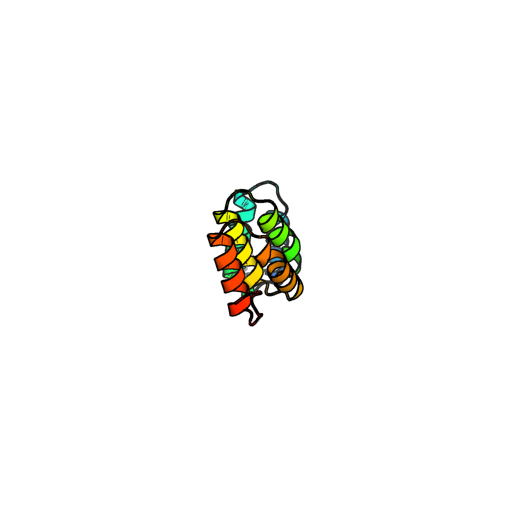 . GLN A 1 90 ? -0.955 -3.213 11.153 1.00 95.25 90 GLN A N 1
ATOM 712 C CA . GLN A 1 90 ? -1.557 -3.805 12.346 1.00 95.25 90 GLN A CA 1
ATOM 713 C C . GLN A 1 90 ? -1.320 -2.941 13.593 1.00 95.25 90 GLN A C 1
ATOM 715 O O . GLN A 1 90 ? -2.258 -2.681 14.345 1.00 95.25 90 GLN A O 1
ATOM 720 N N . LEU A 1 91 ? -0.091 -2.454 13.789 1.00 94.38 91 LEU A N 1
ATOM 721 C CA . LEU A 1 91 ? 0.251 -1.545 14.889 1.00 94.38 91 LEU A CA 1
ATOM 722 C C . LEU A 1 91 ? -0.423 -0.173 14.747 1.00 94.38 91 LEU A C 1
ATOM 724 O O . LEU A 1 91 ? -0.807 0.431 15.746 1.00 94.38 91 LEU A O 1
ATOM 728 N N . HIS A 1 92 ? -0.586 0.315 13.516 1.00 93.38 92 HIS A N 1
ATOM 729 C CA . HIS A 1 92 ? -1.202 1.610 13.218 1.00 93.38 92 HIS A CA 1
ATOM 730 C C . HIS A 1 92 ? -2.731 1.594 13.368 1.00 93.38 92 HIS A C 1
ATOM 732 O O . HIS A 1 92 ? -3.325 2.591 13.778 1.00 93.38 92 HIS A O 1
ATOM 738 N N . TYR A 1 93 ? -3.379 0.458 13.089 1.00 95.19 93 TYR A N 1
ATOM 739 C CA . TYR A 1 93 ? -4.836 0.281 13.115 1.00 95.19 93 TYR A CA 1
ATOM 740 C C . TYR A 1 93 ? -5.571 0.915 14.318 1.00 95.19 93 TYR A C 1
ATOM 742 O O . TYR A 1 93 ? -6.541 1.649 14.091 1.00 95.19 93 TYR A O 1
ATOM 750 N N . PRO A 1 94 ? -5.176 0.691 15.591 1.00 94.62 94 PRO A N 1
ATOM 751 C CA . PRO A 1 94 ? -5.885 1.272 16.733 1.00 94.62 94 PRO A CA 1
ATOM 752 C C . PRO A 1 94 ? -5.854 2.807 16.750 1.00 94.62 94 PRO A C 1
ATOM 754 O O . PRO A 1 94 ? -6.820 3.411 17.221 1.00 94.62 94 PRO A O 1
ATOM 757 N N . TYR A 1 95 ? -4.809 3.425 16.194 1.00 94.25 95 TYR A N 1
ATOM 758 C CA . TYR A 1 95 ? -4.584 4.873 16.209 1.00 94.25 95 TYR A CA 1
ATOM 759 C C . TYR A 1 95 ? -5.191 5.609 15.010 1.00 94.25 95 TYR A C 1
ATOM 761 O O . TYR A 1 95 ? -5.284 6.839 15.031 1.00 94.25 95 TYR A O 1
ATOM 769 N N . GLU A 1 96 ? -5.627 4.886 13.976 1.00 94.88 96 GLU A N 1
ATOM 770 C CA . GLU A 1 96 ? -6.285 5.495 12.825 1.00 94.88 96 GLU A CA 1
ATOM 771 C C . GLU A 1 96 ? -7.625 6.123 13.234 1.00 94.88 96 GLU A C 1
ATOM 773 O O . GLU A 1 96 ? -8.522 5.447 13.750 1.00 94.88 96 GLU A O 1
ATOM 778 N N . LYS A 1 97 ? -7.758 7.431 12.990 1.00 93.62 97 LYS A N 1
ATOM 779 C CA . LYS A 1 97 ? -8.956 8.212 13.332 1.00 93.62 97 LYS A CA 1
ATOM 780 C C . LYS A 1 97 ? -9.993 8.188 12.216 1.00 93.62 97 LYS A C 1
ATOM 782 O O . LYS A 1 97 ? -11.189 8.265 12.494 1.00 93.62 97 LYS A O 1
ATOM 787 N N . ASP A 1 98 ? -9.554 8.077 10.964 1.00 94.50 98 ASP A N 1
ATOM 788 C CA . ASP A 1 98 ? -10.468 7.970 9.835 1.00 94.50 98 ASP A CA 1
ATOM 789 C C . ASP A 1 98 ? -11.090 6.568 9.811 1.00 94.50 98 ASP A C 1
ATOM 791 O O . ASP A 1 98 ? -10.429 5.559 9.557 1.00 94.50 98 ASP A O 1
ATOM 795 N N . THR A 1 99 ? -12.394 6.503 10.078 1.00 94.12 99 THR A N 1
ATOM 796 C CA . THR A 1 99 ? -13.133 5.235 10.161 1.00 94.12 99 THR A CA 1
ATOM 797 C C . THR A 1 99 ? -13.128 4.451 8.851 1.00 94.12 99 THR A C 1
ATOM 799 O O . THR A 1 99 ? -13.131 3.219 8.879 1.00 94.12 99 THR A O 1
ATOM 802 N N . MET A 1 100 ? -13.095 5.128 7.702 1.00 93.75 100 MET A N 1
ATOM 803 C CA . MET A 1 100 ? -13.020 4.465 6.407 1.00 93.75 100 MET A CA 1
ATOM 804 C C . MET A 1 100 ? -11.622 3.914 6.179 1.00 93.75 100 MET A C 1
ATOM 806 O O . MET A 1 100 ? -11.497 2.756 5.791 1.00 93.75 100 MET A O 1
ATOM 810 N N . ILE A 1 101 ? -10.565 4.683 6.440 1.00 95.94 101 ILE A N 1
ATOM 811 C CA . ILE A 1 101 ? -9.188 4.179 6.329 1.00 95.94 101 ILE A CA 1
ATOM 812 C C . ILE A 1 101 ? -8.973 2.998 7.272 1.00 95.94 101 ILE A C 1
ATOM 814 O O . ILE A 1 101 ? -8.479 1.962 6.834 1.00 95.94 101 ILE A O 1
ATOM 818 N N . LYS A 1 102 ? -9.442 3.101 8.518 1.00 95.75 102 LYS A N 1
ATOM 819 C CA . LYS A 1 102 ? -9.378 2.023 9.508 1.00 95.75 102 LYS A CA 1
ATOM 820 C C . LYS A 1 102 ? -10.011 0.731 8.985 1.00 95.75 102 LYS A C 1
ATOM 822 O O . LYS A 1 102 ? -9.382 -0.321 9.036 1.00 95.75 102 LYS A O 1
ATOM 827 N N . LYS A 1 103 ? -11.203 0.810 8.381 1.00 94.88 103 LYS A N 1
ATOM 828 C CA . LYS A 1 103 ? -11.856 -0.345 7.735 1.00 94.88 103 LYS A CA 1
ATOM 829 C C . LYS A 1 103 ? -11.030 -0.938 6.587 1.00 94.88 103 LYS A C 1
ATOM 831 O O . LYS A 1 103 ? -10.981 -2.156 6.461 1.00 94.88 103 LYS A O 1
ATOM 836 N N . HIS A 1 104 ? -10.367 -0.117 5.769 1.00 95.44 104 HIS A N 1
ATOM 837 C CA . HIS A 1 104 ? -9.502 -0.638 4.700 1.00 95.44 104 HIS A CA 1
ATOM 838 C C . HIS A 1 104 ? -8.237 -1.293 5.237 1.00 95.44 104 HIS A C 1
ATOM 840 O O . HIS A 1 104 ? -7.825 -2.304 4.685 1.00 95.44 104 HIS A O 1
ATOM 846 N N . ILE A 1 105 ? -7.642 -0.757 6.307 1.00 96.00 105 ILE A N 1
ATOM 847 C CA . ILE A 1 105 ? -6.513 -1.407 6.978 1.00 96.00 105 ILE A CA 1
ATOM 848 C C . ILE A 1 105 ? -6.931 -2.805 7.438 1.00 96.00 105 ILE A C 1
ATOM 850 O O . ILE A 1 105 ? -6.253 -3.772 7.109 1.00 96.00 105 ILE A O 1
ATOM 854 N N . ALA A 1 106 ? -8.072 -2.927 8.126 1.00 95.44 106 ALA A N 1
ATOM 855 C CA . ALA A 1 106 ? -8.597 -4.228 8.537 1.00 95.44 106 ALA A CA 1
ATOM 856 C C . ALA A 1 106 ? -8.810 -5.170 7.341 1.00 95.44 106 ALA A C 1
ATOM 858 O O . ALA A 1 106 ? -8.384 -6.317 7.392 1.00 95.44 106 ALA A O 1
ATOM 859 N N . ALA A 1 107 ? -9.411 -4.684 6.250 1.00 94.56 107 ALA A N 1
ATOM 860 C CA . ALA A 1 107 ? -9.628 -5.491 5.050 1.00 94.56 107 ALA A CA 1
ATOM 861 C C . ALA A 1 107 ? -8.314 -5.995 4.430 1.00 94.56 107 ALA A C 1
ATOM 863 O O . ALA A 1 107 ? -8.228 -7.164 4.074 1.00 94.56 107 ALA A O 1
ATOM 864 N N . VAL A 1 108 ? -7.287 -5.141 4.343 1.00 94.44 108 VAL A N 1
ATOM 865 C CA . VAL A 1 108 ? -5.952 -5.519 3.844 1.00 94.44 108 VAL A CA 1
ATOM 866 C C . VAL A 1 108 ? -5.294 -6.558 4.753 1.00 94.44 108 VAL A C 1
ATOM 868 O O . VAL A 1 108 ? -4.738 -7.534 4.262 1.00 94.44 108 VAL A O 1
ATOM 871 N N . LEU A 1 109 ? -5.377 -6.382 6.075 1.00 94.88 109 LEU A N 1
ATOM 872 C CA . LEU A 1 109 ? -4.831 -7.349 7.029 1.00 94.88 109 LEU A CA 1
ATOM 873 C C . LEU A 1 109 ? -5.525 -8.712 6.905 1.00 94.88 109 LEU A C 1
ATOM 875 O O . LEU A 1 109 ? -4.839 -9.726 6.832 1.00 94.88 109 LEU A O 1
ATOM 879 N N . LEU A 1 110 ? -6.859 -8.737 6.824 1.00 94.69 110 LEU A N 1
ATOM 880 C CA . LEU A 1 110 ? -7.632 -9.973 6.673 1.00 94.69 110 LEU A CA 1
ATOM 881 C C . LEU A 1 110 ? -7.336 -10.688 5.350 1.00 94.69 110 LEU A C 1
ATOM 883 O O . LEU A 1 110 ? -7.131 -11.899 5.357 1.00 94.69 110 LEU A O 1
ATOM 887 N N . ASP A 1 111 ? -7.276 -9.951 4.237 1.00 93.06 111 ASP A N 1
ATOM 888 C CA . ASP A 1 111 ? -6.930 -10.493 2.913 1.00 93.06 111 ASP A CA 1
ATOM 889 C C . ASP A 1 111 ? -5.534 -11.136 2.916 1.00 93.06 111 ASP A C 1
ATOM 891 O O . ASP A 1 111 ? -5.332 -12.218 2.369 1.00 93.06 111 ASP A O 1
ATOM 895 N N . ALA A 1 112 ? -4.587 -10.528 3.635 1.00 91.00 112 ALA A N 1
ATOM 896 C CA . ALA A 1 112 ? -3.245 -11.068 3.821 1.00 91.00 112 ALA A CA 1
ATOM 897 C C . ALA A 1 112 ? -3.146 -12.175 4.897 1.00 91.00 112 ALA A C 1
ATOM 899 O O . ALA A 1 112 ? -2.048 -12.673 5.163 1.00 91.00 112 ALA A O 1
ATOM 900 N N . GLY A 1 113 ? -4.255 -12.558 5.544 1.00 92.50 113 GLY A N 1
ATOM 901 C CA . GLY A 1 113 ? -4.303 -13.600 6.578 1.00 92.50 113 GLY A CA 1
ATOM 902 C C . GLY A 1 113 ? -3.788 -13.176 7.961 1.00 92.50 113 GLY A C 1
ATOM 903 O O . GLY A 1 113 ? -3.405 -14.028 8.763 1.00 92.50 113 GLY A O 1
ATOM 904 N N . TRP A 1 114 ? -3.747 -11.875 8.252 1.00 92.44 114 TRP A N 1
ATOM 905 C CA . TRP A 1 114 ? -3.345 -11.319 9.546 1.00 92.44 114 TRP A CA 1
ATOM 906 C C . TRP A 1 114 ? -4.543 -11.088 10.468 1.00 92.44 114 TRP A C 1
ATOM 908 O O . TRP A 1 114 ? -5.653 -10.795 10.028 1.00 92.44 114 TRP A O 1
ATOM 918 N N . ASN A 1 115 ? -4.296 -11.157 11.778 1.00 89.69 115 ASN A N 1
ATOM 919 C CA . ASN A 1 115 ? -5.299 -10.796 12.776 1.00 89.69 115 ASN A CA 1
ATOM 920 C C . ASN A 1 115 ? -5.492 -9.270 12.849 1.00 89.69 115 ASN A C 1
ATOM 922 O O . ASN A 1 115 ? -4.515 -8.514 12.826 1.00 89.69 115 ASN A O 1
ATOM 926 N N . VAL A 1 116 ? -6.733 -8.820 13.021 1.00 86.56 116 VAL A N 1
ATOM 927 C CA . VAL A 1 116 ? -7.075 -7.407 13.217 1.00 86.56 116 VAL A CA 1
ATOM 928 C C . VAL A 1 116 ? -7.235 -7.139 14.718 1.00 86.56 116 VAL A C 1
ATOM 930 O O . VAL A 1 116 ? -8.074 -7.769 15.358 1.00 86.56 116 VAL A O 1
ATOM 933 N N . PRO A 1 117 ? -6.466 -6.214 15.321 1.00 81.38 117 PRO A N 1
ATOM 934 C CA . PRO A 1 117 ? -6.566 -5.949 16.753 1.00 81.38 117 PRO A CA 1
ATOM 935 C C . PRO A 1 117 ? -7.965 -5.462 17.156 1.00 81.38 117 PRO A C 1
ATOM 937 O O . PRO A 1 117 ? -8.454 -4.465 16.625 1.00 81.38 117 PRO A O 1
ATOM 940 N N . GLY A 1 118 ? -8.579 -6.126 18.138 1.00 74.19 118 GLY A N 1
ATOM 941 C CA . GLY A 1 118 ? -9.869 -5.720 18.707 1.00 74.19 118 GLY A CA 1
ATOM 942 C C . GLY A 1 118 ? -11.103 -6.097 17.880 1.00 74.19 118 GLY A C 1
ATOM 943 O O . GLY A 1 118 ? -12.168 -5.534 18.135 1.00 74.19 118 GLY A O 1
ATOM 944 N N . GLN A 1 119 ? -10.960 -7.001 16.903 1.00 61.25 119 GLN A N 1
ATOM 945 C CA . GLN A 1 119 ? -12.071 -7.779 16.341 1.00 61.25 119 GLN A CA 1
ATOM 946 C C . GLN A 1 119 ? -12.210 -9.130 17.039 1.00 61.25 119 GLN A C 1
ATOM 948 O O . GLN A 1 119 ? -11.183 -9.645 17.537 1.00 61.25 119 GLN A O 1
#

Radius of gyration: 18.08 Å; Cα contacts (8 Å, |Δi|>4): 117; chains: 1; bounding box: 34×29×71 Å